Protein AF-A0A645JPP4-F1 (afdb_monomer_lite)

Organism: NCBI:txid1076179

Structure (mmCIF, N/CA/C/O backbone):
data_AF-A0A645JPP4-F1
#
_entry.id   AF-A0A645JPP4-F1
#
loop_
_atom_site.group_PDB
_atom_site.id
_atom_site.type_symbol
_atom_site.label_atom_id
_atom_site.label_alt_id
_atom_site.label_comp_id
_atom_site.label_asym_id
_atom_site.label_entit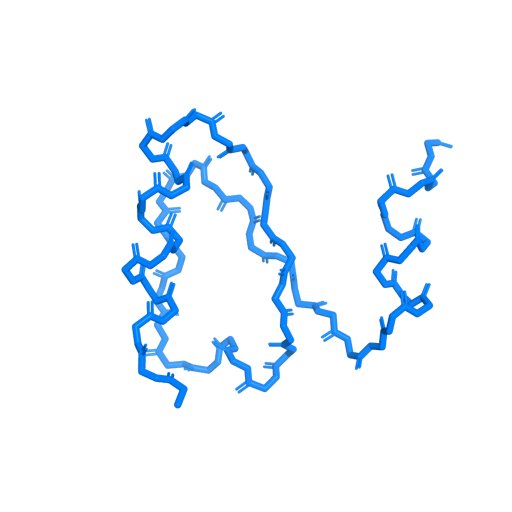y_id
_atom_site.label_seq_id
_atom_site.pdbx_PDB_ins_code
_atom_site.Cartn_x
_atom_site.Cartn_y
_atom_site.Cartn_z
_atom_site.occupancy
_atom_site.B_iso_or_equiv
_atom_site.auth_seq_id
_atom_site.auth_comp_id
_atom_site.auth_asym_id
_atom_site.auth_atom_id
_atom_site.pdbx_PDB_model_num
ATOM 1 N N . MET A 1 1 ? 14.548 -8.797 1.009 1.00 53.12 1 MET A N 1
ATOM 2 C CA . MET A 1 1 ? 13.196 -8.182 0.990 1.00 53.12 1 MET A CA 1
ATOM 3 C C . MET A 1 1 ? 12.225 -9.041 1.799 1.00 53.12 1 MET A C 1
ATOM 5 O O . MET A 1 1 ? 11.135 -9.371 1.353 1.00 53.12 1 MET A O 1
ATOM 9 N N . SER A 1 2 ? 12.637 -9.454 2.993 1.00 59.62 2 SER A N 1
ATOM 10 C CA . SER A 1 2 ? 11.891 -10.424 3.786 1.00 59.62 2 SER A CA 1
ATOM 11 C C . SER A 1 2 ? 10.862 -9.672 4.635 1.00 59.62 2 SER A C 1
ATOM 13 O O . SER A 1 2 ? 11.219 -8.675 5.264 1.00 59.62 2 SER A O 1
ATOM 15 N N . HIS A 1 3 ? 9.619 -10.160 4.673 1.00 76.69 3 HIS A N 1
ATOM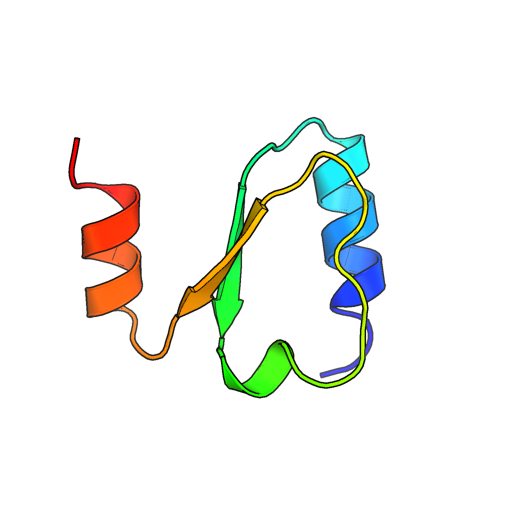 16 C CA . HIS A 1 3 ? 8.521 -9.712 5.551 1.00 76.69 3 HIS A CA 1
ATOM 17 C C . HIS A 1 3 ? 7.660 -8.510 5.094 1.00 76.69 3 HIS A C 1
ATOM 19 O O . HIS A 1 3 ? 7.114 -7.801 5.940 1.00 76.69 3 HIS A O 1
ATOM 25 N N . ILE A 1 4 ? 7.456 -8.283 3.786 1.00 82.94 4 ILE A N 1
ATOM 26 C CA . ILE A 1 4 ? 6.425 -7.323 3.317 1.00 82.94 4 ILE A CA 1
ATOM 27 C C . ILE A 1 4 ? 5.034 -7.688 3.843 1.00 82.94 4 ILE A C 1
ATOM 29 O O . ILE A 1 4 ? 4.325 -6.810 4.324 1.00 82.94 4 ILE A O 1
ATOM 33 N N . GLU A 1 5 ? 4.682 -8.974 3.842 1.00 82.56 5 GLU A N 1
ATOM 34 C CA . GLU A 1 5 ? 3.406 -9.441 4.390 1.00 82.56 5 GLU A CA 1
ATOM 35 C C . GLU A 1 5 ? 3.243 -9.049 5.868 1.00 82.56 5 GLU A C 1
ATOM 37 O O . GLU A 1 5 ? 2.201 -8.528 6.261 1.00 82.56 5 GLU A O 1
ATOM 42 N N . GLN A 1 6 ? 4.287 -9.236 6.686 1.00 86.12 6 GLN A N 1
ATOM 43 C CA . GLN A 1 6 ? 4.253 -8.866 8.103 1.00 86.12 6 GLN A CA 1
ATOM 44 C C . GLN A 1 6 ? 4.069 -7.357 8.276 1.00 86.12 6 GLN A C 1
ATOM 46 O O . GLN A 1 6 ? 3.252 -6.931 9.084 1.00 86.12 6 GLN A O 1
ATOM 51 N N . ARG A 1 7 ? 4.777 -6.541 7.483 1.00 87.38 7 ARG A N 1
ATOM 52 C CA . ARG A 1 7 ? 4.612 -5.081 7.512 1.00 87.38 7 ARG A CA 1
ATOM 53 C C . ARG A 1 7 ? 3.189 -4.677 7.140 1.00 87.38 7 ARG A C 1
ATOM 55 O O . ARG A 1 7 ? 2.603 -3.852 7.824 1.00 87.38 7 ARG A O 1
ATOM 62 N N . VAL A 1 8 ? 2.615 -5.280 6.102 1.00 86.50 8 VAL A N 1
ATOM 63 C CA . VAL A 1 8 ? 1.246 -4.979 5.658 1.00 86.50 8 VAL A CA 1
ATOM 64 C C . VAL A 1 8 ? 0.221 -5.374 6.723 1.00 86.50 8 VAL A C 1
ATOM 66 O O . VAL A 1 8 ? -0.702 -4.606 6.974 1.00 86.50 8 VAL A O 1
ATOM 69 N N . LYS A 1 9 ? 0.409 -6.509 7.409 1.00 86.56 9 LYS A N 1
ATOM 70 C CA . LYS A 1 9 ? -0.434 -6.921 8.546 1.00 86.56 9 LYS A CA 1
ATOM 71 C C . LYS A 1 9 ? -0.369 -5.932 9.715 1.00 86.56 9 LYS A C 1
ATOM 73 O O . LYS A 1 9 ? -1.398 -5.623 10.303 1.00 86.56 9 LYS A O 1
ATOM 78 N N . GLU A 1 10 ? 0.809 -5.411 10.047 1.00 89.44 10 GLU A N 1
ATOM 79 C CA . GLU A 1 10 ? 0.950 -4.407 11.114 1.00 89.44 10 GLU A CA 1
ATOM 80 C C . GLU A 1 10 ? 0.290 -3.077 10.727 1.00 89.44 10 GLU A C 1
ATOM 82 O O . GLU A 1 10 ? -0.441 -2.489 11.519 1.00 89.44 10 GLU A O 1
ATOM 87 N N . VAL A 1 11 ? 0.470 -2.639 9.480 1.00 88.75 11 VAL A N 1
ATOM 88 C CA . VAL A 1 11 ? -0.150 -1.412 8.955 1.00 88.75 11 VAL A CA 1
ATOM 89 C C . VAL A 1 11 ? -1.679 -1.541 8.909 1.00 88.75 11 VAL A C 1
ATOM 91 O O . VAL A 1 11 ? -2.390 -0.609 9.276 1.00 88.75 11 VAL A O 1
ATOM 94 N N . GLN A 1 12 ? -2.203 -2.720 8.574 1.00 88.19 12 GLN A N 1
ATOM 95 C CA . GLN A 1 12 ? -3.634 -3.013 8.669 1.00 88.19 12 GLN A CA 1
ATOM 96 C C . GLN A 1 12 ? -4.149 -2.91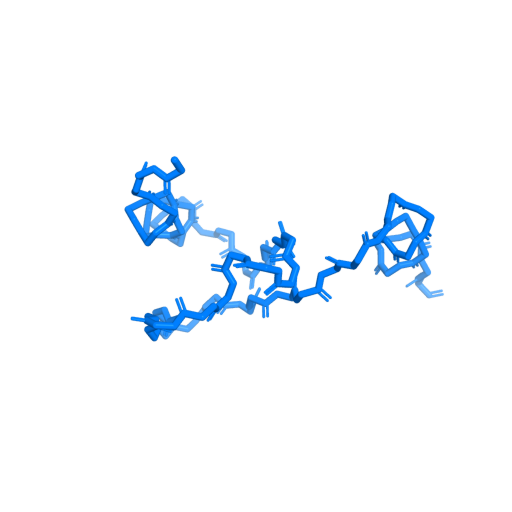1 10.114 1.00 88.19 12 GLN A C 1
ATOM 98 O O . GLN A 1 12 ? -5.184 -2.292 10.346 1.00 88.19 12 GLN A O 1
ATOM 103 N N . LYS A 1 13 ? -3.435 -3.480 11.097 1.00 88.44 13 LYS A N 1
ATOM 104 C CA . LYS A 1 13 ? -3.819 -3.383 12.521 1.00 88.44 13 LYS A CA 1
ATOM 105 C C . LYS A 1 13 ? -3.823 -1.947 13.035 1.00 88.44 13 LYS A C 1
ATOM 107 O O . LYS A 1 13 ? -4.638 -1.610 13.885 1.00 88.44 13 LYS A O 1
ATOM 112 N N . LEU A 1 14 ? -2.926 -1.111 12.517 1.00 90.31 14 LEU A N 1
ATOM 113 C CA . LEU A 1 14 ? -2.874 0.317 12.827 1.00 90.31 14 LEU A CA 1
ATOM 114 C C . LEU A 1 14 ? -4.047 1.110 12.216 1.00 90.31 14 LEU A C 1
ATOM 116 O O . LEU A 1 14 ? -4.176 2.299 12.487 1.00 90.31 14 LEU A O 1
ATOM 120 N N . GLY A 1 15 ? -4.908 0.472 11.414 1.00 88.25 15 GLY A N 1
ATOM 121 C CA . GLY A 1 15 ? -6.105 1.088 10.839 1.00 88.25 15 GLY A CA 1
ATOM 122 C C . GLY A 1 15 ? -5.867 1.796 9.507 1.00 88.25 15 GLY A C 1
ATOM 123 O O . GLY A 1 15 ? -6.728 2.544 9.044 1.00 88.25 15 GLY A O 1
ATOM 124 N N . PHE A 1 16 ? -4.719 1.575 8.865 1.00 89.50 16 PHE A N 1
ATOM 125 C CA . PHE A 1 16 ? -4.487 2.107 7.527 1.00 89.50 16 PHE A CA 1
ATOM 126 C C . PHE A 1 16 ? -5.285 1.318 6.490 1.00 89.50 16 PHE A C 1
ATOM 128 O O . PHE A 1 16 ? -5.281 0.089 6.466 1.00 89.50 16 PHE A O 1
ATOM 135 N N . THR A 1 17 ? -5.921 2.052 5.583 1.00 88.88 17 THR A N 1
ATOM 136 C CA . THR A 1 17 ? -6.791 1.492 4.542 1.00 88.88 17 THR A CA 1
ATOM 137 C C . THR A 1 17 ? -6.074 1.268 3.215 1.00 88.88 17 THR A C 1
ATOM 139 O O . THR A 1 17 ? -6.540 0.470 2.406 1.00 88.88 17 THR A O 1
ATOM 142 N N . LYS A 1 18 ? -4.941 1.943 2.973 1.00 89.44 18 LYS A N 1
ATOM 143 C CA . LYS A 1 18 ? -4.194 1.894 1.706 1.00 89.44 18 LYS A CA 1
ATOM 144 C C . LYS A 1 18 ? -2.693 1.780 1.934 1.00 89.44 18 LYS A C 1
ATOM 146 O O . LYS A 1 18 ? -2.134 2.480 2.775 1.00 89.44 18 LYS A O 1
ATOM 151 N N . VAL A 1 19 ? -2.033 0.940 1.140 1.00 89.31 19 VAL A N 1
ATOM 152 C CA . VAL A 1 19 ? -0.581 0.725 1.167 1.00 89.31 19 VAL A CA 1
ATOM 153 C C . VAL A 1 19 ? -0.033 0.690 -0.253 1.00 89.31 19 VAL A C 1
ATOM 155 O O . VAL A 1 19 ? -0.517 -0.058 -1.097 1.00 89.31 19 VAL A O 1
ATOM 158 N N . TYR A 1 20 ? 1.023 1.461 -0.506 1.00 89.25 20 TYR A N 1
ATOM 159 C CA . TYR A 1 20 ? 1.721 1.486 -1.790 1.00 89.25 20 TYR A CA 1
ATOM 160 C C . TYR A 1 20 ? 2.995 0.646 -1.712 1.00 89.25 20 TYR A C 1
ATOM 162 O O . TYR A 1 20 ? 3.825 0.852 -0.827 1.00 89.25 20 TYR A O 1
ATOM 170 N N . LEU A 1 21 ? 3.160 -0.298 -2.639 1.00 87.69 21 LEU A N 1
ATOM 171 C CA . LEU A 1 21 ? 4.314 -1.197 -2.689 1.00 87.69 21 LEU A CA 1
ATOM 172 C C . LEU A 1 21 ? 4.888 -1.291 -4.102 1.00 87.69 21 LEU A C 1
ATOM 174 O O . LEU A 1 21 ? 4.142 -1.189 -5.075 1.00 87.69 21 LEU A O 1
ATOM 178 N N . PRO A 1 22 ? 6.195 -1.558 -4.250 1.00 86.38 22 PRO A N 1
ATOM 179 C CA . PRO A 1 22 ? 6.776 -1.801 -5.561 1.00 86.38 22 PRO A CA 1
ATOM 180 C C . PRO A 1 22 ? 6.127 -3.025 -6.219 1.00 86.38 22 PRO A C 1
ATOM 182 O O . PRO A 1 22 ? 5.991 -4.057 -5.560 1.00 86.38 22 PRO A O 1
ATOM 185 N N . LYS A 1 23 ? 5.800 -2.964 -7.517 1.00 84.00 23 LYS A N 1
ATOM 186 C CA . LYS A 1 23 ? 5.181 -4.095 -8.248 1.00 84.00 23 LYS A CA 1
ATOM 187 C C . LYS A 1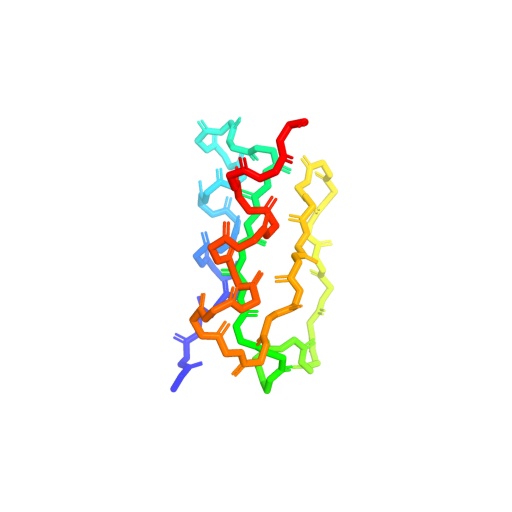 23 ? 5.968 -5.406 -8.116 1.00 84.00 23 LYS A C 1
ATOM 189 O O . LYS A 1 23 ? 5.363 -6.459 -7.952 1.00 84.00 23 LYS A O 1
ATOM 194 N N . ASN A 1 24 ? 7.301 -5.338 -8.074 1.00 82.00 24 ASN A N 1
ATOM 195 C CA . ASN A 1 24 ? 8.164 -6.511 -7.876 1.00 82.00 24 ASN A CA 1
ATOM 196 C C . ASN A 1 24 ? 7.964 -7.221 -6.524 1.00 82.00 24 ASN A C 1
ATOM 198 O O . ASN A 1 24 ? 8.356 -8.373 -6.387 1.00 82.00 24 ASN A O 1
ATOM 202 N N . ASN A 1 25 ? 7.368 -6.557 -5.531 1.00 75.75 25 ASN A N 1
ATOM 203 C CA . ASN A 1 25 ? 7.121 -7.107 -4.195 1.00 75.75 25 ASN A CA 1
ATOM 204 C C . ASN A 1 25 ? 5.678 -7.611 -3.997 1.00 75.75 25 ASN A C 1
ATOM 206 O O . ASN A 1 25 ? 5.333 -8.063 -2.906 1.00 75.75 25 ASN A O 1
ATOM 210 N N . LEU A 1 26 ? 4.823 -7.531 -5.022 1.00 73.25 26 LEU A N 1
ATOM 211 C CA . LEU A 1 26 ? 3.440 -8.024 -4.962 1.00 73.25 26 LEU A CA 1
ATOM 212 C C . LEU A 1 26 ? 3.305 -9.515 -5.291 1.00 73.25 26 LEU A C 1
ATOM 214 O O . LEU A 1 26 ? 2.236 -10.090 -5.113 1.00 73.25 26 LEU A O 1
ATOM 218 N N . GLY A 1 27 ? 4.365 -10.149 -5.792 1.00 69.50 27 GLY A N 1
ATOM 219 C CA . GLY A 1 27 ? 4.335 -11.563 -6.148 1.00 69.50 27 GLY A CA 1
ATOM 220 C C . GLY A 1 27 ? 4.340 -12.468 -4.916 1.00 69.50 27 GLY A C 1
ATOM 221 O O . GLY A 1 27 ? 5.213 -12.344 -4.061 1.00 69.50 27 GLY A O 1
ATOM 222 N N . GLY A 1 28 ? 3.401 -13.416 -4.858 1.00 70.50 28 GLY A N 1
ATOM 223 C CA . GLY A 1 28 ? 3.501 -14.591 -3.983 1.00 70.50 28 GLY A CA 1
ATOM 224 C C . GLY A 1 28 ? 2.843 -14.504 -2.602 1.00 70.50 28 GLY A C 1
ATOM 225 O O . GLY A 1 28 ? 3.027 -15.421 -1.810 1.00 70.50 28 GLY A O 1
ATOM 226 N N . TRP A 1 29 ? 2.061 -13.467 -2.298 1.00 76.25 29 TRP A N 1
ATOM 227 C CA . TRP A 1 29 ? 1.311 -13.373 -1.038 1.00 76.25 29 TRP A C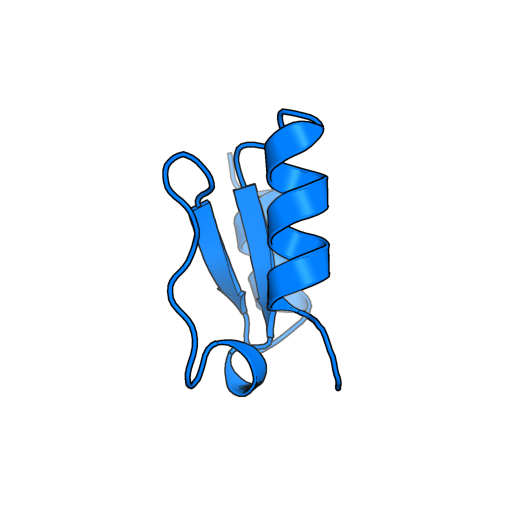A 1
ATOM 228 C C . TRP A 1 29 ? -0.060 -12.727 -1.263 1.00 76.25 29 TRP A C 1
ATOM 230 O O . TRP A 1 29 ? -0.267 -11.992 -2.229 1.00 76.25 29 TRP A O 1
ATOM 240 N N . LYS A 1 30 ? -1.029 -13.036 -0.397 1.00 72.88 30 LYS A N 1
ATOM 241 C CA . LYS A 1 30 ? -2.377 -12.456 -0.463 1.00 72.88 30 LYS A CA 1
ATOM 242 C C . LYS A 1 30 ? -2.461 -11.261 0.478 1.00 72.88 30 LYS A C 1
ATOM 244 O O . LYS A 1 30 ? -2.150 -11.386 1.661 1.00 72.88 30 LYS A O 1
ATOM 249 N N . ALA A 1 31 ? -2.913 -10.125 -0.047 1.00 77.06 31 ALA A N 1
ATOM 250 C CA . ALA A 1 31 ? -3.211 -8.958 0.770 1.00 77.06 31 ALA A CA 1
ATOM 251 C C . ALA A 1 31 ? -4.289 -9.306 1.815 1.00 77.06 31 ALA A C 1
ATOM 253 O O . ALA A 1 31 ? -5.262 -9.990 1.476 1.00 77.06 31 ALA A O 1
ATOM 254 N N . PRO A 1 32 ? -4.128 -8.886 3.079 1.00 78.38 32 PRO A N 1
ATOM 255 C CA . PRO A 1 32 ? -5.132 -9.145 4.096 1.00 78.38 32 PRO A CA 1
ATOM 256 C C . PRO A 1 32 ? -6.398 -8.301 3.862 1.00 78.38 32 PRO A C 1
ATOM 258 O O . PRO A 1 32 ? -6.374 -7.266 3.200 1.00 78.38 32 PRO A O 1
ATOM 261 N N . VAL A 1 33 ? -7.536 -8.770 4.374 1.00 78.56 33 VAL A N 1
ATOM 262 C CA . VAL A 1 33 ? -8.856 -8.180 4.091 1.00 78.56 33 VAL A CA 1
ATOM 263 C C . VAL A 1 33 ? -8.993 -6.808 4.756 1.00 78.56 33 VAL A C 1
ATOM 265 O 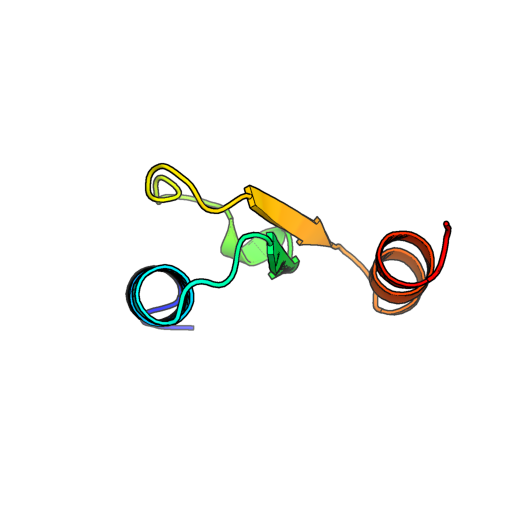O . VAL A 1 33 ? -8.768 -6.676 5.955 1.00 78.56 33 VAL A O 1
ATOM 268 N N . GLY A 1 34 ? -9.398 -5.790 3.995 1.00 82.06 34 GLY A N 1
ATOM 269 C CA . GLY A 1 34 ? -9.618 -4.433 4.515 1.00 82.06 34 GLY A CA 1
ATOM 270 C C . GLY A 1 34 ? -8.435 -3.475 4.354 1.00 82.06 34 GLY A C 1
ATOM 271 O O . GLY A 1 34 ? -8.531 -2.336 4.801 1.00 82.06 34 GLY A O 1
ATOM 272 N N . ILE A 1 35 ? -7.352 -3.899 3.692 1.00 86.69 35 ILE A N 1
ATOM 273 C CA . ILE A 1 35 ? -6.282 -3.001 3.248 1.00 86.69 35 ILE A CA 1
ATOM 274 C C . ILE A 1 35 ? -6.080 -3.113 1.738 1.00 86.69 35 ILE A C 1
ATOM 276 O O . ILE A 1 35 ? -5.940 -4.202 1.182 1.00 86.69 35 ILE A O 1
ATOM 280 N N . GLU A 1 36 ? -6.076 -1.972 1.059 1.00 87.69 36 GLU A N 1
ATOM 281 C CA . GLU A 1 36 ? -5.879 -1.890 -0.382 1.00 87.69 36 GLU A CA 1
ATOM 282 C C . GLU A 1 36 ? -4.386 -1.791 -0.684 1.00 87.69 36 GLU A C 1
ATOM 284 O O . GLU A 1 36 ? -3.710 -0.824 -0.323 1.00 87.69 36 GLU A O 1
ATOM 289 N N . VAL A 1 37 ? -3.859 -2.821 -1.339 1.00 87.31 37 VAL A N 1
ATOM 290 C CA . VAL A 1 37 ? -2.445 -2.897 -1.692 1.00 87.31 37 VAL A CA 1
ATOM 291 C C . VAL A 1 37 ? -2.262 -2.464 -3.144 1.00 87.31 37 VAL A C 1
ATOM 293 O O . VAL A 1 37 ? -2.667 -3.160 -4.074 1.00 87.31 37 VAL A O 1
ATOM 296 N N . ILE A 1 38 ? -1.621 -1.314 -3.343 1.00 87.69 38 ILE A N 1
ATOM 297 C CA . ILE A 1 38 ? -1.440 -0.680 -4.649 1.00 87.69 38 ILE A CA 1
ATOM 298 C C . ILE A 1 38 ? 0.003 -0.861 -5.117 1.00 87.69 38 ILE A C 1
ATOM 300 O O . ILE A 1 38 ? 0.950 -0.336 -4.530 1.00 87.69 38 ILE A O 1
ATOM 304 N N . GLY A 1 39 ? 0.164 -1.568 -6.233 1.00 88.44 39 GLY A N 1
ATOM 305 C CA . GLY A 1 39 ? 1.445 -1.724 -6.914 1.00 88.44 39 GLY A CA 1
ATOM 306 C C . GLY A 1 39 ? 1.871 -0.472 -7.663 1.00 88.44 39 GLY A C 1
ATOM 307 O O . GLY A 1 39 ? 1.138 0.004 -8.536 1.00 88.44 39 GLY A O 1
ATOM 308 N N . VAL A 1 40 ? 3.078 0.008 -7.378 1.00 89.62 40 VAL A N 1
ATOM 309 C CA . VAL A 1 40 ? 3.718 1.127 -8.075 1.00 89.62 40 VAL A CA 1
ATOM 310 C C . VAL A 1 40 ? 5.047 0.710 -8.693 1.00 89.62 40 VAL A C 1
ATOM 312 O O . VAL A 1 40 ? 5.771 -0.118 -8.142 1.00 89.62 40 VAL A O 1
ATOM 315 N N . ALA A 1 41 ? 5.355 1.238 -9.875 1.00 89.25 41 ALA A N 1
ATOM 316 C CA . ALA A 1 41 ? 6.638 0.981 -10.538 1.00 89.25 41 ALA A CA 1
ATOM 317 C C . ALA A 1 41 ? 7.659 2.105 -10.310 1.00 89.25 41 ALA A C 1
ATOM 319 O O . ALA A 1 41 ? 8.855 1.840 -10.216 1.00 89.25 41 ALA A O 1
ATOM 320 N N . THR A 1 42 ? 7.199 3.354 -10.211 1.00 90.38 42 THR A N 1
ATOM 321 C CA . THR A 1 42 ? 8.056 4.543 -10.117 1.00 90.38 42 THR A CA 1
ATOM 322 C C . THR A 1 42 ? 7.541 5.510 -9.061 1.00 90.38 42 THR A C 1
ATOM 324 O O . THR A 1 42 ? 6.347 5.548 -8.766 1.00 90.38 42 THR A O 1
ATOM 327 N N . LEU A 1 43 ? 8.438 6.340 -8.522 1.00 88.56 43 LEU A N 1
ATOM 328 C CA . LEU A 1 43 ? 8.066 7.383 -7.565 1.00 88.56 43 LEU A CA 1
ATOM 329 C C . LEU A 1 43 ? 7.038 8.356 -8.158 1.00 88.56 43 LEU A C 1
ATOM 331 O O . LEU A 1 43 ? 6.076 8.715 -7.488 1.00 88.56 43 LEU A O 1
ATOM 335 N N . SER A 1 44 ? 7.199 8.739 -9.426 1.00 89.94 44 SER A N 1
ATOM 336 C CA . SER A 1 44 ? 6.266 9.633 -10.117 1.00 89.94 44 SER A CA 1
ATOM 337 C C . SER A 1 44 ? 4.851 9.052 -10.214 1.00 89.94 44 SER A C 1
ATOM 339 O O . SER A 1 44 ? 3.883 9.795 -10.076 1.00 89.94 44 SER A O 1
ATOM 341 N N . GLU A 1 45 ? 4.713 7.737 -10.424 1.00 89.00 45 GLU A N 1
ATOM 342 C CA . GLU A 1 45 ? 3.412 7.054 -10.414 1.00 89.00 45 GLU A CA 1
ATOM 343 C C . GLU A 1 45 ? 2.793 7.067 -9.010 1.00 89.00 45 GLU A C 1
ATOM 345 O O . GLU A 1 45 ? 1.609 7.372 -8.866 1.00 89.00 45 GLU A O 1
ATOM 350 N N . THR A 1 46 ? 3.595 6.806 -7.973 1.00 90.38 46 THR A N 1
ATOM 351 C CA . THR A 1 46 ? 3.151 6.881 -6.573 1.00 90.38 46 THR A CA 1
ATOM 352 C C . THR A 1 46 ? 2.640 8.271 -6.223 1.00 90.38 46 THR A C 1
ATOM 354 O O . THR A 1 46 ? 1.540 8.401 -5.699 1.00 90.38 46 THR A O 1
ATOM 357 N N . LEU A 1 47 ? 3.407 9.316 -6.546 1.00 90.75 47 LEU A N 1
ATOM 358 C CA . LEU A 1 47 ? 3.038 10.698 -6.247 1.00 90.75 47 LEU A CA 1
ATOM 359 C C . LEU A 1 47 ? 1.732 11.088 -6.945 1.00 90.75 47 LEU A C 1
ATOM 361 O O . LEU A 1 47 ? 0.854 11.657 -6.307 1.00 90.75 47 LEU A O 1
ATOM 365 N N . LYS A 1 48 ? 1.553 10.719 -8.219 1.00 89.81 48 LYS A N 1
ATOM 366 C CA . LYS A 1 48 ? 0.286 10.957 -8.925 1.00 89.81 48 LYS A CA 1
ATOM 367 C C . LYS A 1 48 ? -0.889 10.266 -8.232 1.00 89.81 48 LYS A C 1
ATOM 369 O O . LYS A 1 48 ? -1.893 10.911 -7.981 1.00 89.81 48 LYS A O 1
ATOM 374 N N . LYS A 1 49 ? -0.753 8.992 -7.855 1.00 86.88 49 LYS A N 1
ATOM 375 C CA . LYS A 1 49 ? -1.833 8.247 -7.180 1.00 86.88 49 LYS A CA 1
ATOM 376 C C . LYS A 1 49 ? -2.156 8.759 -5.773 1.00 86.88 49 LYS A C 1
ATOM 378 O O . LYS A 1 49 ? -3.295 8.634 -5.343 1.00 86.88 49 LYS A O 1
ATOM 383 N N . VAL A 1 50 ? -1.165 9.287 -5.053 1.00 89.00 50 VAL A N 1
ATOM 384 C CA . VAL A 1 50 ? -1.347 9.818 -3.692 1.00 89.00 50 VAL A CA 1
ATOM 385 C C . VAL A 1 50 ? -1.954 11.222 -3.709 1.00 89.00 50 VAL A C 1
ATOM 387 O O . VAL A 1 50 ? -2.792 11.518 -2.864 1.00 89.00 50 VAL A O 1
ATOM 390 N N . PHE A 1 51 ? -1.529 12.078 -4.642 1.00 88.19 51 PHE A N 1
ATOM 391 C CA . PHE A 1 51 ? -1.873 13.504 -4.646 1.00 88.19 51 PHE A CA 1
ATOM 392 C C . PHE A 1 51 ? -2.929 13.912 -5.682 1.00 88.19 51 PHE A C 1
ATOM 394 O O . PHE A 1 51 ? -3.369 15.059 -5.651 1.00 88.19 51 PHE A O 1
ATOM 401 N N . GLN A 1 52 ? -3.354 13.028 -6.590 1.00 70.12 52 GLN A N 1
ATOM 402 C CA . GLN A 1 52 ? -4.530 13.295 -7.421 1.00 70.12 52 GLN A CA 1
ATOM 403 C C . GLN A 1 52 ? -5.802 12.990 -6.622 1.00 70.12 52 GLN A C 1
ATOM 405 O O . GLN A 1 52 ? -6.169 11.827 -6.450 1.00 70.12 52 GLN A O 1
ATOM 410 N N . ALA A 1 53 ? -6.423 14.062 -6.126 1.00 52.50 53 ALA A N 1
ATOM 411 C CA . ALA A 1 53 ? -7.823 14.118 -5.714 1.00 52.50 53 ALA A CA 1
ATOM 412 C C . ALA A 1 53 ? -8.696 14.532 -6.905 1.00 52.50 53 ALA A C 1
ATOM 414 O O . ALA A 1 53 ? -8.227 15.383 -7.699 1.00 52.50 53 ALA A O 1
#

Sequence (53 aa):
MSHIEQRVKEVQKLGFTKVYLPKNNLGGWKAPVGIEVIGVATLSETLKKVFQA

Secondary structure (DSSP, 8-state):
-TTHHHHHHHHHHTT--EEEEEGGGSTT-PPPTT-EEEEESSHHHHHHHHH--

InterPro domains:
  IPR014721 Small ribosomal subunit protein uS5 domain 2-type fold, subgroup [G3DSA:3.30.230.10] (2-53)
  IPR020568 Ribosomal protein uS5 domain 2-type superfamily [SSF54211] (3-51)

pLDDT: mean 83.16, std 9.09, range [52.5, 90.75]

Radius of gyration: 11.3 Å; chains: 1; bounding box: 23×29×23 Å

Foldseek 3Di:
DPQPVVVLVVCVVVVEQEDEDAPVPPPDDDRDPRHHYHHDNDPVRVCCVVPPD